Protein AF-A0A1A8XBT8-F1 (afdb_monomer)

Structure (mmCIF, N/CA/C/O backbone):
data_AF-A0A1A8XBT8-F1
#
_entry.id   AF-A0A1A8XBT8-F1
#
loop_
_atom_site.group_PDB
_atom_site.id
_atom_site.type_symbol
_atom_site.label_atom_id
_atom_site.label_alt_id
_atom_site.label_comp_id
_atom_site.label_asym_id
_atom_site.label_entity_id
_atom_site.label_seq_id
_atom_site.pdbx_PDB_ins_code
_atom_site.Cartn_x
_atom_site.Cartn_y
_atom_site.Cartn_z
_atom_site.occupancy
_atom_site.B_iso_or_equiv
_atom_site.auth_seq_id
_atom_site.auth_comp_id
_atom_site.auth_asym_id
_atom_site.auth_atom_id
_atom_site.pdbx_PDB_model_num
ATOM 1 N N . MET A 1 1 ? 0.298 -10.903 11.927 1.00 56.06 1 MET A N 1
ATOM 2 C CA . MET A 1 1 ? 0.323 -11.052 10.453 1.00 56.06 1 MET A CA 1
ATOM 3 C C . MET A 1 1 ? 1.546 -10.440 9.766 1.00 56.06 1 MET A C 1
ATOM 5 O O . MET A 1 1 ? 1.671 -10.582 8.559 1.00 56.06 1 MET A O 1
ATOM 9 N N . GLU A 1 2 ? 2.494 -9.823 10.483 1.00 50.66 2 GLU A N 1
ATOM 10 C CA . GLU A 1 2 ? 3.674 -9.204 9.845 1.00 50.66 2 GLU A CA 1
ATOM 11 C C . GLU A 1 2 ? 4.560 -10.196 9.072 1.00 50.66 2 GLU A C 1
ATOM 13 O O . GLU A 1 2 ? 5.096 -9.841 8.031 1.00 50.66 2 GLU A O 1
ATOM 18 N N . LYS A 1 3 ? 4.623 -11.464 9.507 1.00 56.00 3 LYS A N 1
ATOM 19 C CA . LYS A 1 3 ? 5.331 -12.554 8.805 1.00 56.00 3 LYS A CA 1
ATOM 20 C C . LYS A 1 3 ? 4.696 -12.973 7.468 1.00 56.00 3 LYS A C 1
ATOM 22 O O . LYS A 1 3 ? 5.275 -13.786 6.762 1.00 56.00 3 LYS A O 1
ATOM 27 N N . CYS A 1 4 ? 3.503 -12.470 7.149 1.00 58.00 4 CYS A N 1
ATOM 28 C CA . CYS A 1 4 ? 2.811 -12.735 5.886 1.00 58.00 4 CYS A CA 1
ATOM 29 C C . CYS A 1 4 ? 3.042 -11.616 4.864 1.00 58.00 4 CYS A C 1
ATOM 31 O O . CYS A 1 4 ? 2.571 -11.717 3.734 1.00 58.00 4 CYS A O 1
ATOM 33 N N . LEU A 1 5 ? 3.727 -10.532 5.251 1.00 61.25 5 LEU A N 1
ATOM 34 C CA . LEU A 1 5 ? 4.089 -9.491 4.304 1.00 61.25 5 LEU A CA 1
ATOM 35 C C . LEU A 1 5 ? 5.180 -10.011 3.364 1.00 61.25 5 LEU A C 1
ATOM 37 O O . LEU A 1 5 ? 6.087 -10.716 3.807 1.00 61.25 5 LEU A O 1
ATOM 41 N N . PRO A 1 6 ? 5.112 -9.655 2.076 1.00 60.91 6 PRO A N 1
ATOM 42 C CA . PRO A 1 6 ? 6.091 -10.120 1.119 1.00 60.91 6 PRO A CA 1
ATOM 43 C C . PRO A 1 6 ? 7.470 -9.552 1.434 1.00 60.91 6 PRO A C 1
ATOM 45 O O . PRO A 1 6 ? 7.700 -8.340 1.408 1.00 60.91 6 PRO A O 1
ATOM 48 N N . GLU A 1 7 ? 8.394 -10.458 1.724 1.00 61.19 7 GLU A N 1
ATOM 49 C CA . GLU A 1 7 ? 9.791 -10.136 1.946 1.00 61.19 7 GLU A CA 1
ATOM 50 C C . GLU A 1 7 ? 10.520 -10.227 0.608 1.00 61.19 7 GLU A C 1
ATOM 52 O O . GLU A 1 7 ? 10.885 -11.297 0.122 1.00 61.19 7 GLU A O 1
ATOM 57 N N . TYR A 1 8 ? 10.665 -9.085 -0.054 1.00 65.69 8 TYR A N 1
ATOM 58 C CA . TYR A 1 8 ? 11.280 -9.069 -1.36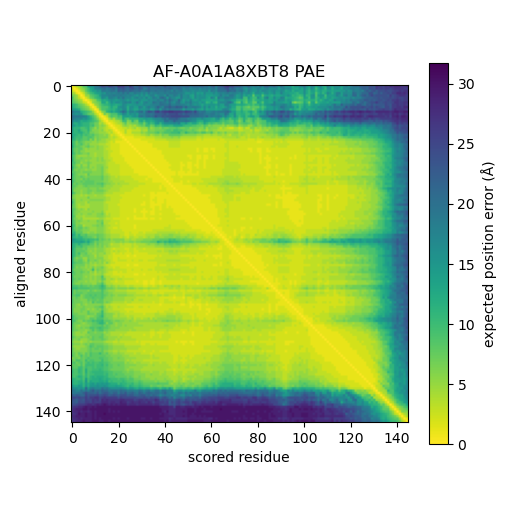9 1.00 65.69 8 TYR A CA 1
ATOM 59 C C . TYR A 1 8 ? 12.811 -9.042 -1.279 1.00 65.69 8 TYR A C 1
ATOM 61 O O . TYR A 1 8 ? 13.402 -8.230 -0.559 1.00 65.69 8 TYR A O 1
ATOM 69 N N . SER A 1 9 ? 13.475 -9.882 -2.077 1.00 60.59 9 SER A N 1
ATOM 70 C CA . SER A 1 9 ? 14.936 -9.887 -2.176 1.00 60.59 9 SER A CA 1
ATOM 71 C C . SER A 1 9 ? 15.451 -8.593 -2.816 1.00 60.59 9 SER A C 1
ATOM 73 O O . SER A 1 9 ? 15.086 -8.233 -3.936 1.00 60.59 9 SER A O 1
ATOM 75 N N . ARG A 1 10 ? 16.343 -7.891 -2.113 1.00 60.78 10 ARG A N 1
ATOM 76 C CA . ARG A 1 10 ? 16.992 -6.669 -2.607 1.00 60.78 10 ARG A CA 1
ATOM 77 C C . ARG A 1 10 ? 18.124 -7.040 -3.564 1.00 60.78 10 ARG A C 1
ATOM 79 O O . ARG A 1 10 ? 18.999 -7.824 -3.206 1.00 60.78 10 ARG A O 1
ATOM 86 N N . VAL A 1 11 ? 18.148 -6.442 -4.753 1.00 58.62 11 VAL A N 1
ATOM 87 C CA . VAL A 1 11 ? 19.294 -6.537 -5.671 1.00 58.62 11 VAL A CA 1
ATOM 88 C C . VAL A 1 11 ? 20.101 -5.249 -5.541 1.00 58.62 11 VAL A C 1
ATOM 90 O O . VAL A 1 11 ? 19.615 -4.179 -5.895 1.00 58.62 11 VAL A 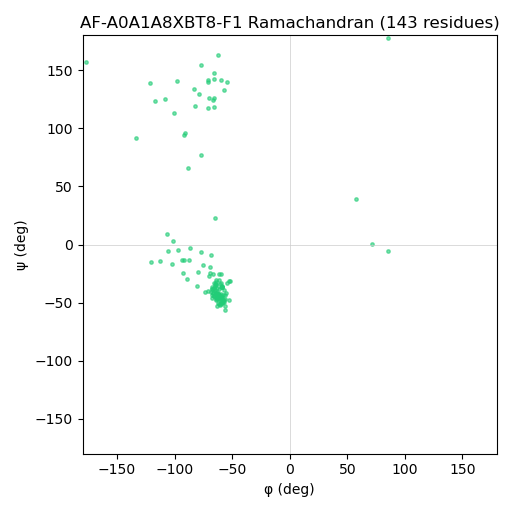O 1
ATOM 93 N N . LEU A 1 12 ? 21.319 -5.352 -5.009 1.00 54.72 12 LEU A N 1
ATOM 94 C CA . LEU A 1 12 ? 22.276 -4.249 -4.895 1.00 54.72 12 LEU A CA 1
ATOM 95 C C . LEU A 1 12 ? 23.413 -4.464 -5.898 1.00 54.72 12 LEU A C 1
ATOM 97 O O . LEU A 1 12 ? 24.043 -5.518 -5.900 1.00 54.72 12 LEU A O 1
ATOM 101 N N . GLY A 1 13 ? 23.676 -3.473 -6.750 1.00 55.50 13 GLY A N 1
ATOM 102 C CA . GLY A 1 13 ? 24.790 -3.506 -7.699 1.00 55.50 13 GLY A CA 1
ATOM 103 C C . GLY A 1 13 ? 24.902 -2.213 -8.505 1.00 55.50 13 GLY A C 1
ATOM 104 O O . GLY A 1 13 ? 23.922 -1.494 -8.665 1.00 55.50 13 GLY A O 1
ATOM 105 N N . ILE A 1 14 ? 26.089 -1.917 -9.041 1.00 56.66 14 ILE A N 1
ATOM 106 C CA . ILE A 1 14 ? 26.389 -0.697 -9.827 1.00 56.66 14 ILE A CA 1
ATOM 107 C C . ILE A 1 14 ? 25.390 -0.502 -10.987 1.00 56.66 14 ILE A C 1
ATOM 109 O O . ILE A 1 14 ? 25.007 0.621 -11.313 1.00 56.66 14 ILE A O 1
ATOM 113 N N . SER A 1 15 ? 24.878 -1.601 -11.545 1.00 61.47 15 SER A N 1
ATOM 114 C CA . SER A 1 15 ? 23.848 -1.620 -12.584 1.00 61.47 15 SER A CA 1
ATOM 115 C C . SER A 1 15 ? 22.520 -0.961 -12.181 1.00 61.47 15 SER A C 1
ATOM 117 O O . SER A 1 15 ? 21.824 -0.463 -13.062 1.00 61.47 15 SER A O 1
ATOM 119 N N . SER A 1 16 ? 22.161 -0.877 -10.890 1.00 64.62 16 SER A N 1
ATOM 120 C CA . SER A 1 16 ? 20.916 -0.215 -10.460 1.00 64.62 16 SER A CA 1
ATOM 121 C C . SER A 1 16 ? 20.958 1.305 -10.638 1.00 64.62 16 SER A C 1
ATOM 123 O O . SER A 1 16 ? 19.918 1.921 -10.854 1.00 64.62 16 SER A O 1
ATOM 125 N N . PHE A 1 17 ? 22.138 1.937 -10.603 1.00 70.38 17 PHE A N 1
ATOM 126 C CA . PHE A 1 17 ? 22.250 3.395 -10.764 1.00 70.38 17 PHE A CA 1
ATOM 127 C C . PHE A 1 17 ? 21.790 3.876 -12.145 1.00 70.38 17 PHE A C 1
ATOM 129 O O . PHE A 1 17 ? 21.157 4.926 -12.250 1.00 70.38 17 PHE A O 1
ATOM 136 N N . MET A 1 18 ? 22.021 3.077 -13.191 1.00 76.31 18 MET A N 1
ATOM 137 C CA . MET A 1 18 ? 21.539 3.368 -14.546 1.00 76.31 18 MET A CA 1
ATOM 138 C C . MET A 1 18 ? 20.001 3.316 -14.640 1.00 76.31 18 MET A C 1
ATOM 140 O O . MET A 1 18 ? 19.393 3.983 -15.473 1.00 76.31 18 MET A O 1
ATOM 144 N N . TYR A 1 19 ? 19.347 2.555 -13.760 1.00 80.75 19 TYR A N 1
ATOM 145 C CA . TYR A 1 19 ? 17.892 2.414 -13.727 1.00 80.75 19 TYR A CA 1
ATOM 146 C C . TYR A 1 19 ? 17.277 3.619 -13.002 1.00 80.75 19 TYR A C 1
ATOM 148 O O . TYR A 1 19 ? 16.249 4.139 -13.434 1.00 80.75 19 TYR A O 1
ATOM 156 N N . LEU A 1 20 ? 17.954 4.130 -11.966 1.00 81.44 20 LEU A N 1
ATOM 157 C CA . LEU A 1 20 ? 17.545 5.321 -11.210 1.00 81.44 20 LEU A CA 1
ATOM 158 C C . LEU A 1 20 ? 17.558 6.608 -12.037 1.00 81.44 20 LEU A C 1
ATOM 160 O O . LEU A 1 20 ? 16.743 7.503 -11.804 1.00 81.44 20 LEU A O 1
ATOM 164 N N . SER A 1 21 ? 18.498 6.730 -12.977 1.00 81.44 21 SER A N 1
ATOM 165 C CA . SER A 1 21 ? 18.617 7.921 -13.821 1.00 81.44 21 SER A CA 1
ATOM 166 C C . SER A 1 21 ? 17.545 7.987 -14.913 1.00 81.44 21 SER A C 1
ATOM 168 O O . SER A 1 21 ? 17.279 9.085 -15.419 1.00 81.44 21 SER A O 1
ATOM 170 N N . SER A 1 22 ? 16.890 6.858 -15.218 1.00 88.25 22 SER A N 1
ATOM 171 C CA . SER A 1 22 ? 15.827 6.772 -16.220 1.00 88.25 22 SER A CA 1
ATOM 172 C C . SER A 1 22 ? 14.641 7.681 -15.880 1.00 88.25 22 SER A C 1
ATOM 174 O O . SER A 1 22 ? 14.228 7.812 -14.722 1.00 88.25 22 SER A O 1
ATOM 176 N N . SER A 1 23 ? 14.061 8.309 -16.905 1.00 89.69 23 SER A N 1
ATOM 177 C CA . SER A 1 23 ? 12.824 9.089 -16.765 1.00 89.69 23 SER A CA 1
ATOM 178 C C . SER A 1 23 ? 11.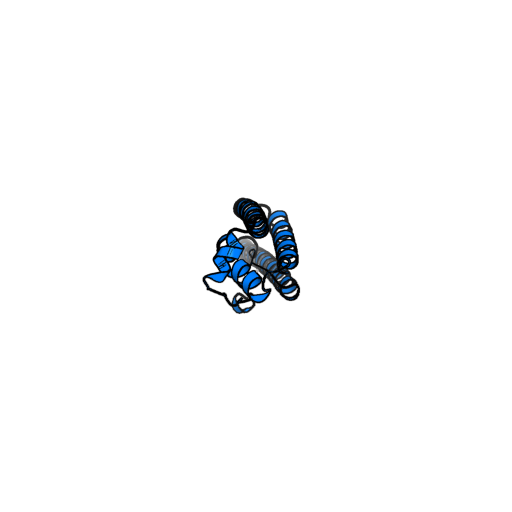681 8.225 -16.228 1.00 89.69 23 SER A C 1
ATOM 180 O O . SER A 1 23 ? 10.912 8.672 -15.381 1.00 89.69 23 SER A O 1
ATOM 182 N N . TYR A 1 24 ? 11.626 6.960 -16.647 1.00 90.50 24 TYR A N 1
ATOM 183 C CA . TYR A 1 24 ? 10.623 6.003 -16.199 1.00 90.50 24 TYR A CA 1
ATOM 184 C C . TYR A 1 24 ? 10.662 5.786 -14.680 1.00 90.50 24 TYR A C 1
ATOM 186 O O . TYR A 1 24 ? 9.649 5.970 -14.006 1.00 90.50 24 TYR A O 1
ATOM 194 N N . PHE A 1 25 ? 11.835 5.488 -14.110 1.00 92.94 25 PHE A N 1
ATOM 195 C CA . PHE A 1 25 ? 11.965 5.332 -12.660 1.00 92.94 25 PHE A CA 1
ATOM 196 C C . PHE A 1 25 ? 11.661 6.632 -11.911 1.00 92.94 25 PHE A C 1
ATOM 198 O O . PHE A 1 25 ? 10.983 6.607 -10.884 1.00 92.94 25 PHE A O 1
ATOM 205 N N . LYS A 1 26 ? 12.119 7.781 -12.426 1.00 93.75 26 LYS A N 1
ATOM 206 C CA . LYS A 1 26 ? 11.831 9.092 -11.822 1.00 93.75 26 LYS A CA 1
ATOM 207 C C . LYS A 1 26 ? 10.328 9.353 -11.730 1.00 93.75 26 LYS A C 1
ATOM 209 O O . LYS A 1 26 ? 9.869 9.761 -10.666 1.00 93.75 26 LYS A O 1
ATOM 214 N N . ASN A 1 27 ? 9.569 9.038 -12.779 1.00 94.69 27 ASN A N 1
ATOM 215 C CA . ASN A 1 27 ? 8.111 9.180 -12.788 1.00 94.69 27 ASN A CA 1
ATOM 216 C C . ASN A 1 27 ? 7.446 8.256 -11.756 1.00 94.69 27 ASN A C 1
ATOM 218 O O . ASN A 1 27 ? 6.591 8.698 -10.990 1.00 94.69 27 ASN A O 1
ATOM 222 N N . VAL A 1 28 ? 7.887 6.993 -11.671 1.00 95.56 28 VAL A N 1
ATOM 223 C CA . VAL A 1 28 ? 7.404 6.040 -10.655 1.00 95.56 28 VAL A CA 1
ATOM 224 C C . VAL A 1 28 ? 7.674 6.557 -9.242 1.00 95.56 28 VAL A C 1
ATOM 226 O O . VAL A 1 28 ? 6.760 6.619 -8.421 1.00 95.56 28 VAL A O 1
ATOM 229 N N . LYS A 1 29 ? 8.906 6.998 -8.972 1.00 96.12 29 LYS A N 1
ATOM 230 C CA . LYS A 1 29 ? 9.310 7.556 -7.679 1.00 96.12 29 LYS A CA 1
ATOM 231 C C . LYS A 1 29 ? 8.496 8.797 -7.311 1.00 96.12 29 LYS A C 1
ATOM 233 O O . LYS A 1 29 ? 8.062 8.913 -6.167 1.00 96.12 29 LYS A O 1
ATOM 238 N N . GLN A 1 30 ? 8.290 9.718 -8.252 1.00 96.81 30 GLN A N 1
ATOM 239 C CA . GLN A 1 30 ? 7.506 10.935 -8.028 1.00 96.81 30 GLN A CA 1
ATOM 240 C C . GLN A 1 30 ? 6.048 10.615 -7.697 1.00 96.81 30 GLN A C 1
ATOM 242 O O . GLN A 1 30 ? 5.521 11.153 -6.724 1.00 96.81 30 GLN A O 1
ATOM 247 N N . HIS A 1 31 ? 5.423 9.709 -8.456 1.00 96.94 31 HIS A N 1
ATOM 248 C CA . HIS A 1 31 ? 4.053 9.273 -8.197 1.00 96.94 31 HIS A CA 1
ATOM 249 C C . HIS A 1 31 ? 3.922 8.659 -6.797 1.00 96.94 31 HIS A C 1
ATOM 251 O O . HIS A 1 31 ? 3.103 9.117 -6.005 1.00 96.94 31 HIS A O 1
ATOM 257 N N . ILE A 1 32 ? 4.801 7.712 -6.449 1.00 96.81 32 ILE A N 1
ATOM 258 C CA . ILE A 1 32 ? 4.797 7.068 -5.127 1.00 96.81 32 ILE A CA 1
ATOM 259 C C . ILE A 1 32 ? 4.995 8.103 -4.028 1.00 96.81 32 ILE A C 1
ATOM 261 O O . ILE A 1 32 ? 4.191 8.159 -3.110 1.00 96.81 32 ILE A O 1
ATOM 265 N N . THR A 1 33 ? 5.990 8.983 -4.156 1.00 96.75 33 THR A N 1
ATOM 266 C CA . THR A 1 33 ? 6.249 10.038 -3.163 1.00 96.75 33 THR A CA 1
ATOM 267 C C . THR A 1 33 ? 5.013 10.912 -2.937 1.00 96.75 33 THR A C 1
ATOM 269 O O . THR A 1 33 ? 4.679 11.229 -1.796 1.00 96.75 33 THR A O 1
ATOM 272 N N . LYS A 1 34 ? 4.311 11.298 -4.012 1.00 97.50 34 LYS A N 1
ATOM 273 C CA . LYS A 1 34 ? 3.091 12.107 -3.929 1.00 97.50 34 LYS A CA 1
ATOM 274 C C . LYS A 1 34 ? 1.994 11.375 -3.152 1.00 97.50 34 LYS A C 1
ATOM 276 O O . LYS A 1 34 ? 1.452 11.951 -2.210 1.00 97.50 34 LYS A O 1
ATOM 281 N N . ILE A 1 35 ? 1.700 10.127 -3.517 1.00 97.31 35 ILE A N 1
ATOM 282 C CA . ILE A 1 35 ? 0.631 9.347 -2.881 1.00 97.31 35 ILE A CA 1
ATOM 283 C C . ILE A 1 35 ? 0.989 9.008 -1.430 1.00 97.31 35 ILE A C 1
ATOM 285 O O . ILE A 1 35 ? 0.173 9.219 -0.541 1.00 97.31 35 ILE A O 1
ATOM 289 N N . THR A 1 36 ? 2.223 8.595 -1.129 1.00 96.75 36 THR A N 1
ATOM 290 C CA . THR A 1 36 ? 2.626 8.307 0.258 1.00 96.75 36 THR A CA 1
ATOM 291 C C . THR A 1 36 ? 2.593 9.555 1.142 1.00 96.75 36 THR A C 1
ATOM 293 O O . THR A 1 36 ? 2.240 9.479 2.317 1.00 96.75 36 THR A O 1
ATOM 296 N N . ASN A 1 37 ? 2.919 10.732 0.597 1.00 96.25 37 ASN A N 1
ATOM 297 C CA . ASN A 1 37 ? 2.791 11.998 1.324 1.00 96.25 37 ASN A CA 1
ATOM 298 C C . ASN A 1 37 ? 1.329 12.371 1.592 1.00 96.25 37 ASN A C 1
ATOM 300 O O . ASN A 1 37 ? 1.034 12.914 2.657 1.00 96.25 37 ASN A O 1
ATOM 304 N N . TYR A 1 38 ? 0.433 12.085 0.646 1.00 96.50 38 TYR A N 1
ATOM 305 C CA . TYR A 1 38 ? -1.007 12.223 0.838 1.00 96.50 38 TYR A CA 1
ATOM 306 C C . TYR A 1 38 ? -1.507 11.268 1.933 1.00 96.50 38 TYR A C 1
ATOM 308 O O . TYR A 1 38 ? -2.067 11.726 2.925 1.00 96.50 38 TYR A O 1
ATOM 316 N N . LEU A 1 39 ? -1.196 9.971 1.825 1.00 97.44 39 LEU A N 1
ATOM 317 C CA . LEU A 1 39 ? -1.606 8.937 2.782 1.00 97.44 39 LEU A CA 1
ATOM 318 C C . LEU A 1 39 ? -1.148 9.243 4.216 1.00 97.44 39 LEU A C 1
ATOM 320 O O . LEU A 1 39 ? -1.903 9.049 5.164 1.00 97.44 39 LEU A O 1
ATOM 324 N N . ASN A 1 40 ? 0.062 9.781 4.399 1.00 94.69 40 ASN A N 1
ATOM 325 C CA . ASN A 1 40 ? 0.549 10.189 5.722 1.00 94.69 40 ASN A CA 1
ATOM 326 C C . ASN A 1 40 ? -0.333 11.264 6.383 1.00 94.69 40 ASN A C 1
ATOM 328 O O . ASN A 1 40 ? -0.466 11.280 7.610 1.00 94.69 40 ASN A O 1
ATOM 332 N N . LYS A 1 41 ? -0.934 12.152 5.586 1.00 95.56 41 LYS A N 1
ATOM 333 C CA . LYS A 1 41 ? -1.788 13.258 6.046 1.00 95.56 41 LYS A CA 1
ATOM 334 C C . LYS A 1 41 ? -3.275 12.909 6.061 1.00 95.56 41 LYS A C 1
ATOM 336 O O . LYS A 1 41 ? -4.047 13.655 6.648 1.00 95.56 41 LYS A O 1
ATOM 341 N N . GLU A 1 42 ? -3.674 11.808 5.434 1.00 97.06 42 GLU A N 1
ATOM 342 C CA . GLU A 1 42 ? -5.069 11.382 5.400 1.00 97.06 42 GLU A CA 1
ATOM 343 C C . GLU A 1 42 ? -5.529 10.885 6.784 1.00 97.06 42 GLU A C 1
ATOM 345 O O . GLU A 1 42 ? -4.786 10.225 7.529 1.00 97.06 42 GLU A O 1
ATOM 350 N N . HIS A 1 43 ? -6.759 11.262 7.128 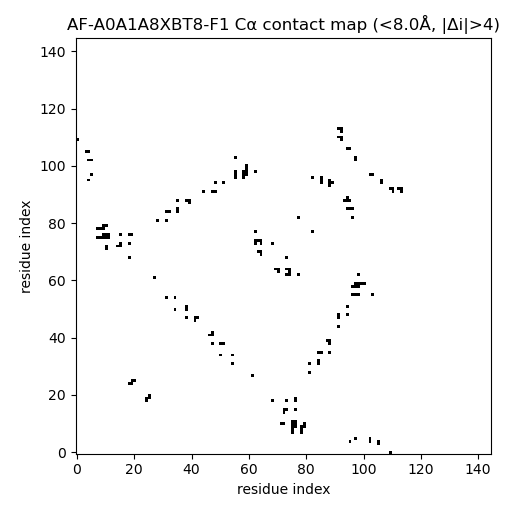1.00 96.06 43 HIS A N 1
ATOM 351 C CA . HIS A 1 43 ? -7.448 10.952 8.380 1.00 96.06 43 HIS A CA 1
ATOM 352 C C . HIS A 1 43 ? -8.750 10.171 8.151 1.00 96.06 43 HIS A C 1
ATOM 354 O O . HIS A 1 43 ? -9.312 9.607 9.090 1.00 96.06 43 HIS A O 1
ATOM 360 N N . ASP A 1 44 ? -9.244 10.138 6.916 1.00 97.62 44 ASP A N 1
ATOM 361 C CA . ASP A 1 44 ? -10.357 9.299 6.511 1.00 97.62 44 ASP A CA 1
ATOM 362 C C . ASP A 1 44 ? -9.859 7.878 6.212 1.00 97.62 44 ASP A C 1
ATOM 364 O O . ASP A 1 44 ? -9.017 7.653 5.336 1.00 97.62 44 ASP A O 1
ATOM 368 N N . LYS A 1 45 ? -10.392 6.913 6.967 1.00 96.69 45 LYS A N 1
ATOM 369 C CA . LYS A 1 45 ? -10.018 5.499 6.873 1.00 96.69 45 LYS A CA 1
ATOM 370 C C . LYS A 1 45 ? -10.248 4.930 5.471 1.00 96.69 45 LYS A C 1
ATOM 372 O O . LYS A 1 45 ? -9.378 4.238 4.945 1.00 96.69 45 LYS A O 1
ATOM 377 N N . GLU A 1 46 ? -11.393 5.220 4.861 1.00 96.94 46 GLU A N 1
ATOM 378 C CA . GLU A 1 46 ? -11.769 4.645 3.568 1.00 96.94 46 GLU A CA 1
ATOM 379 C C . GLU A 1 46 ? -10.966 5.268 2.428 1.00 96.94 46 GLU A C 1
ATOM 381 O O . GLU A 1 46 ? -10.470 4.548 1.559 1.00 96.94 46 GLU A O 1
ATOM 386 N N . LYS A 1 47 ? -10.743 6.588 2.459 1.00 97.81 47 LYS A N 1
ATOM 387 C CA . LYS A 1 47 ? -9.862 7.257 1.490 1.00 97.81 47 LYS A CA 1
ATOM 388 C C . LYS A 1 47 ? -8.437 6.734 1.580 1.00 97.81 47 LYS A C 1
ATOM 390 O O . LYS A 1 47 ? -7.849 6.421 0.548 1.00 97.81 47 LYS A O 1
ATOM 395 N N . PHE A 1 48 ? -7.902 6.578 2.794 1.00 97.81 48 PHE A N 1
ATOM 396 C CA . PHE A 1 48 ? -6.568 6.013 2.991 1.00 97.81 48 PHE A CA 1
ATOM 397 C C . PHE A 1 48 ? -6.453 4.616 2.368 1.00 97.81 48 PHE A C 1
ATOM 399 O O . PHE A 1 48 ? -5.519 4.342 1.613 1.00 97.81 48 PHE A O 1
ATOM 406 N N . ARG A 1 49 ? -7.408 3.726 2.664 1.00 97.62 49 ARG A N 1
ATOM 407 C CA . ARG A 1 49 ? -7.388 2.344 2.164 1.00 97.62 49 ARG A CA 1
ATOM 408 C C . ARG A 1 49 ? -7.569 2.278 0.648 1.00 97.62 49 ARG A C 1
ATOM 410 O O . ARG A 1 49 ? -6.847 1.533 -0.009 1.00 97.62 49 ARG A O 1
ATOM 417 N N . ASN A 1 50 ? -8.465 3.081 0.076 1.00 97.69 50 ASN A N 1
ATOM 418 C CA . ASN A 1 50 ? -8.669 3.139 -1.375 1.00 97.69 50 ASN A CA 1
ATOM 419 C C . ASN A 1 50 ? -7.419 3.621 -2.114 1.00 97.69 50 ASN A C 1
ATOM 421 O O . ASN A 1 50 ? -6.975 2.970 -3.054 1.00 97.69 50 ASN A O 1
ATOM 425 N N . GLU A 1 51 ? -6.791 4.692 -1.642 1.00 97.44 51 GLU A N 1
ATOM 426 C CA . GLU A 1 51 ? -5.553 5.201 -2.239 1.00 97.44 51 GLU A CA 1
ATOM 427 C C . GLU A 1 51 ? -4.389 4.214 -2.076 1.00 97.44 51 GLU A C 1
ATOM 429 O O . GLU A 1 51 ? -3.567 4.060 -2.979 1.00 97.44 51 GLU A O 1
ATOM 434 N N . CYS A 1 52 ? -4.340 3.460 -0.973 1.00 97.12 52 CYS A N 1
ATOM 435 C CA . CYS A 1 52 ? -3.376 2.371 -0.834 1.00 97.12 52 CYS A CA 1
ATOM 436 C C . CYS A 1 52 ? -3.605 1.237 -1.853 1.00 97.12 52 CYS A C 1
ATOM 438 O O . CYS A 1 52 ? -2.644 0.726 -2.435 1.00 97.12 52 CYS A O 1
ATOM 440 N N . ARG A 1 53 ? -4.865 0.852 -2.108 1.00 97.06 53 ARG A N 1
ATOM 441 C CA . ARG A 1 53 ? -5.215 -0.155 -3.128 1.00 97.06 53 ARG A CA 1
ATOM 442 C C . ARG A 1 53 ? -4.806 0.302 -4.524 1.00 97.06 53 ARG A C 1
ATOM 444 O O . ARG A 1 53 ? -4.223 -0.485 -5.271 1.00 97.06 53 ARG A O 1
ATOM 451 N N . GLU A 1 54 ? -5.057 1.565 -4.855 1.00 97.00 54 GLU A N 1
ATOM 452 C CA . GLU A 1 54 ? -4.636 2.156 -6.127 1.00 97.00 54 GLU A CA 1
ATOM 453 C C . GLU A 1 54 ? -3.112 2.195 -6.257 1.00 97.00 54 GLU A C 1
ATOM 455 O O . GLU A 1 54 ? -2.559 1.802 -7.286 1.00 97.00 54 GLU A O 1
ATOM 460 N N . LEU A 1 55 ? -2.406 2.550 -5.183 1.00 96.44 55 LEU A N 1
ATOM 461 C CA . LEU A 1 55 ? -0.947 2.523 -5.149 1.00 96.44 55 LEU A CA 1
ATOM 462 C C . LEU A 1 55 ? -0.381 1.105 -5.356 1.00 96.44 55 LEU A C 1
ATOM 464 O O . LEU A 1 55 ? 0.616 0.934 -6.064 1.00 96.44 55 LEU A O 1
ATOM 468 N N . ALA A 1 56 ? -1.027 0.081 -4.789 1.00 95.94 56 ALA A N 1
ATOM 469 C CA . ALA A 1 56 ? -0.676 -1.320 -5.016 1.00 95.94 56 ALA A CA 1
ATOM 470 C C . ALA A 1 56 ? -0.932 -1.750 -6.472 1.00 95.94 56 ALA A C 1
ATOM 472 O O . ALA A 1 56 ? -0.066 -2.377 -7.084 1.00 95.94 56 ALA A O 1
ATOM 473 N N . ASN A 1 57 ? -2.081 -1.382 -7.054 1.00 96.38 57 ASN A N 1
ATOM 474 C CA . ASN A 1 57 ? -2.386 -1.639 -8.468 1.00 96.38 57 ASN A CA 1
ATOM 475 C C . ASN A 1 57 ? -1.328 -1.016 -9.383 1.00 96.38 57 ASN A C 1
ATOM 477 O O . ASN A 1 57 ? -0.783 -1.689 -10.261 1.00 96.38 57 ASN A O 1
ATOM 481 N N . TYR A 1 58 ? -0.990 0.247 -9.122 1.00 96.75 58 TYR A N 1
ATOM 482 C CA . TYR A 1 58 ? 0.034 0.980 -9.849 1.00 96.75 58 TYR A CA 1
ATOM 483 C C . TYR A 1 58 ? 1.392 0.275 -9.781 1.00 96.75 58 TYR A C 1
ATOM 485 O O . TYR A 1 58 ? 2.039 0.065 -10.805 1.00 96.75 58 TYR A O 1
ATOM 493 N N . LEU A 1 59 ? 1.835 -0.141 -8.591 1.00 95.12 59 LEU A N 1
ATOM 494 C CA . LEU A 1 59 ? 3.112 -0.839 -8.441 1.00 95.12 59 LEU A CA 1
ATOM 495 C C . LEU A 1 59 ? 3.145 -2.204 -9.133 1.00 95.12 59 LEU A C 1
ATOM 497 O O . LEU A 1 59 ? 4.164 -2.534 -9.738 1.00 95.12 59 LEU A O 1
ATOM 501 N N . ILE A 1 60 ? 2.056 -2.976 -9.082 1.00 94.69 60 ILE A N 1
ATOM 502 C CA . ILE A 1 60 ? 1.939 -4.253 -9.804 1.00 94.69 60 ILE A CA 1
ATOM 503 C C . ILE A 1 60 ? 2.088 -4.022 -11.312 1.00 94.69 60 ILE A C 1
ATOM 505 O O . ILE A 1 60 ? 2.809 -4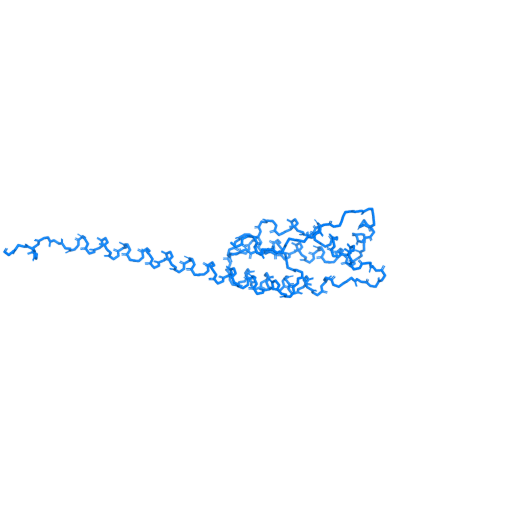.761 -11.981 1.00 94.69 60 ILE A O 1
ATOM 509 N N . GLU A 1 61 ? 1.461 -2.975 -11.849 1.00 95.00 61 GLU A N 1
ATOM 510 C CA . GLU A 1 61 ? 1.597 -2.614 -13.262 1.00 95.00 61 GLU A CA 1
ATOM 511 C C . GLU A 1 61 ? 3.042 -2.206 -13.598 1.00 95.00 61 GLU A C 1
ATOM 513 O O . GLU A 1 61 ? 3.627 -2.676 -14.578 1.00 95.00 61 GLU A O 1
ATOM 518 N N . LYS A 1 62 ? 3.658 -1.370 -12.752 1.00 95.00 62 LYS A N 1
ATOM 519 C CA . LYS A 1 62 ? 5.033 -0.883 -12.945 1.00 95.00 62 LYS A CA 1
ATOM 520 C C . LYS A 1 62 ? 6.112 -1.908 -12.590 1.00 95.00 62 LYS A C 1
ATOM 522 O O . LYS A 1 62 ? 7.281 -1.654 -12.885 1.00 95.00 62 LYS A O 1
ATOM 527 N N . LYS A 1 63 ? 5.759 -3.071 -12.029 1.00 92.62 63 LYS A N 1
ATOM 528 C CA . LYS A 1 63 ? 6.690 -4.183 -11.765 1.00 92.62 63 LYS A CA 1
ATOM 529 C C . LYS A 1 63 ? 7.323 -4.701 -13.056 1.00 92.62 63 LYS A C 1
ATOM 531 O O . LYS A 1 63 ? 8.484 -5.100 -13.035 1.00 92.62 63 LYS A O 1
ATOM 536 N N . LYS A 1 64 ? 6.609 -4.694 -14.186 1.00 93.25 64 LYS A N 1
ATOM 537 C CA . LYS A 1 64 ? 7.180 -5.117 -15.474 1.00 93.25 64 LYS A CA 1
ATOM 538 C C . LYS A 1 64 ? 8.276 -4.140 -15.909 1.00 93.25 64 LYS A C 1
ATOM 540 O O . LYS A 1 64 ? 8.040 -2.934 -15.989 1.00 93.25 64 LYS A O 1
ATOM 545 N N . ALA A 1 65 ? 9.466 -4.661 -16.189 1.00 91.50 65 ALA A N 1
ATOM 546 C CA . ALA A 1 65 ? 10.595 -3.845 -16.599 1.00 91.50 65 ALA A CA 1
ATOM 547 C C . ALA A 1 65 ? 10.348 -3.193 -17.967 1.00 91.50 65 ALA A C 1
ATOM 549 O O . ALA A 1 65 ? 9.777 -3.830 -18.861 1.00 91.50 65 ALA A O 1
ATOM 550 N N . PRO A 1 66 ? 10.797 -1.940 -18.158 1.00 88.81 66 PRO A N 1
ATOM 551 C CA . PRO A 1 66 ? 10.817 -1.321 -19.475 1.00 88.81 66 PRO A CA 1
ATOM 552 C C . PRO A 1 66 ? 11.735 -2.079 -20.439 1.00 88.81 66 PRO A C 1
ATO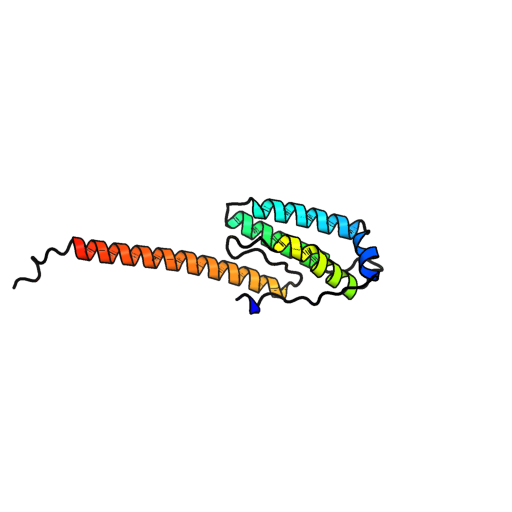M 554 O O . PRO A 1 66 ? 12.611 -2.845 -20.032 1.00 88.81 66 PRO A O 1
ATOM 557 N N . GLN A 1 67 ? 11.563 -1.830 -21.736 1.00 86.06 67 GLN A N 1
ATOM 558 C CA . GLN A 1 67 ? 12.392 -2.441 -22.772 1.00 86.06 67 GLN A CA 1
ATOM 559 C C . GLN A 1 67 ? 13.884 -2.179 -22.509 1.00 86.06 67 GLN A C 1
ATOM 561 O O . GLN A 1 67 ? 14.256 -1.075 -22.119 1.00 86.06 67 GLN A O 1
ATOM 566 N N . TYR A 1 68 ? 14.722 -3.195 -22.737 1.00 85.06 68 TYR A N 1
ATOM 567 C CA . TYR A 1 68 ? 16.179 -3.177 -22.516 1.00 85.06 68 TYR A CA 1
ATOM 568 C C . TYR A 1 68 ? 16.638 -3.181 -21.048 1.00 85.06 68 TYR A C 1
ATOM 570 O O . TYR A 1 68 ? 17.839 -3.230 -20.787 1.00 85.06 68 TYR A O 1
ATOM 578 N N . TYR A 1 69 ? 15.711 -3.207 -20.087 1.00 85.88 69 TYR A N 1
ATOM 579 C CA . TYR A 1 69 ? 16.027 -3.386 -18.673 1.00 85.88 69 TYR A CA 1
ATOM 580 C C . TYR A 1 69 ? 15.838 -4.851 -18.255 1.00 85.88 69 TYR A C 1
ATOM 582 O O . TYR A 1 69 ? 14.897 -5.533 -18.654 1.00 85.88 69 TYR A O 1
ATOM 590 N N . SER A 1 70 ? 16.741 -5.347 -17.413 1.00 89.88 70 SER A N 1
ATOM 591 C CA . SER A 1 70 ? 16.624 -6.662 -16.789 1.00 89.88 70 SER A CA 1
ATOM 592 C C . SER A 1 70 ? 15.493 -6.651 -15.766 1.00 89.88 70 SER A C 1
ATOM 594 O O . SER A 1 70 ? 15.519 -5.849 -14.829 1.00 89.88 70 SER A O 1
ATOM 596 N N . GLN A 1 71 ? 14.548 -7.586 -15.903 1.00 90.69 71 GLN A N 1
ATOM 597 C CA . GLN A 1 71 ? 13.412 -7.742 -14.988 1.00 90.69 71 GLN A CA 1
ATOM 598 C C . GLN A 1 71 ? 13.861 -7.841 -13.527 1.00 90.69 71 GLN A C 1
ATOM 600 O O . GLN A 1 71 ? 13.383 -7.102 -12.671 1.00 90.69 71 GLN A O 1
ATOM 605 N N . ARG A 1 72 ? 14.856 -8.691 -13.254 1.00 88.31 72 ARG A N 1
ATOM 606 C CA . ARG A 1 72 ? 15.389 -8.910 -11.904 1.00 88.31 72 ARG A CA 1
ATOM 607 C C . ARG A 1 72 ? 15.996 -7.639 -11.301 1.00 88.31 72 ARG A C 1
ATOM 609 O O . ARG A 1 72 ? 15.785 -7.354 -10.125 1.00 88.31 72 ARG A O 1
ATOM 616 N N . ILE A 1 73 ? 16.768 -6.886 -12.088 1.00 86.88 73 ILE A N 1
ATOM 617 C CA . ILE A 1 73 ? 17.419 -5.654 -11.612 1.00 86.88 73 ILE A CA 1
ATOM 618 C C . ILE A 1 73 ? 16.377 -4.552 -11.404 1.00 86.88 73 ILE A C 1
ATOM 620 O O . ILE A 1 73 ? 16.448 -3.824 -10.415 1.00 86.88 73 ILE A O 1
ATOM 624 N N . TRP A 1 74 ? 15.395 -4.450 -12.301 1.00 90.75 74 TRP A N 1
ATOM 625 C CA . TRP A 1 74 ? 14.302 -3.490 -12.200 1.00 90.75 74 TRP A CA 1
ATOM 626 C C . TRP A 1 74 ? 13.473 -3.700 -10.931 1.00 90.75 74 TRP A C 1
ATOM 628 O O . TRP A 1 74 ? 13.336 -2.769 -10.139 1.00 90.75 74 TRP A O 1
ATOM 638 N N . GLU A 1 75 ? 13.008 -4.926 -10.684 1.00 91.12 75 GLU A N 1
ATOM 639 C CA . GLU A 1 75 ? 12.252 -5.258 -9.473 1.00 91.12 75 GLU A CA 1
ATOM 640 C C . GLU A 1 75 ? 13.060 -4.962 -8.210 1.00 91.12 75 GLU A C 1
ATOM 642 O O . GLU A 1 75 ? 12.591 -4.240 -7.330 1.00 91.12 75 GLU A O 1
ATOM 647 N N . GLY A 1 76 ? 14.310 -5.435 -8.149 1.00 88.25 76 GLY A N 1
ATOM 648 C CA . GLY A 1 76 ? 15.188 -5.177 -7.009 1.00 88.25 76 GLY A CA 1
ATOM 649 C C . GLY A 1 76 ? 15.422 -3.683 -6.763 1.00 88.25 76 GLY A C 1
ATOM 650 O O . GLY A 1 76 ? 15.463 -3.251 -5.610 1.00 88.25 76 GLY A O 1
ATOM 651 N N . THR A 1 77 ? 15.502 -2.885 -7.834 1.00 89.25 77 THR A N 1
ATOM 652 C CA . THR A 1 77 ? 15.618 -1.422 -7.752 1.00 89.25 77 THR A CA 1
ATOM 653 C C . THR A 1 77 ? 14.337 -0.801 -7.194 1.00 89.25 77 THR A C 1
ATOM 655 O O . THR A 1 77 ? 14.421 0.025 -6.285 1.00 89.25 77 THR A O 1
ATOM 658 N N . LEU A 1 78 ? 13.157 -1.208 -7.679 1.00 91.88 78 LEU A N 1
ATOM 659 C CA . LEU A 1 78 ? 11.876 -0.744 -7.140 1.00 91.88 78 LEU A CA 1
ATOM 660 C C . LEU A 1 78 ? 11.784 -1.029 -5.639 1.00 91.88 78 LEU A C 1
ATOM 662 O O . LEU A 1 78 ? 11.567 -0.109 -4.856 1.00 91.88 78 LEU A O 1
ATOM 666 N N . ILE A 1 79 ? 12.014 -2.277 -5.232 1.00 89.81 79 ILE A N 1
ATOM 667 C CA . ILE A 1 79 ? 11.948 -2.716 -3.833 1.00 89.81 79 ILE A CA 1
ATOM 668 C C . ILE A 1 79 ? 12.888 -1.882 -2.965 1.00 89.81 79 ILE A C 1
ATOM 670 O O . ILE A 1 79 ? 12.466 -1.264 -1.989 1.00 89.81 79 ILE A O 1
ATOM 674 N N . TYR A 1 80 ? 14.174 -1.847 -3.319 1.00 88.06 80 TYR A N 1
ATOM 675 C CA . TYR A 1 80 ? 15.194 -1.246 -2.466 1.00 88.06 80 TYR A CA 1
ATOM 676 C C . TYR A 1 80 ? 14.964 0.251 -2.247 1.00 88.06 80 TYR A C 1
ATOM 678 O O . TYR A 1 80 ? 15.090 0.742 -1.122 1.00 88.06 80 TYR A O 1
ATOM 686 N N . TRP A 1 81 ? 14.619 0.970 -3.315 1.00 89.56 81 TRP A N 1
ATOM 687 C CA . TRP A 1 81 ? 14.529 2.425 -3.283 1.00 89.56 81 TRP A CA 1
ATOM 688 C C . TRP A 1 81 ? 13.155 2.939 -2.873 1.00 89.56 81 TRP A C 1
ATOM 690 O O . TRP A 1 81 ? 13.069 4.017 -2.286 1.00 89.56 81 TRP A O 1
ATOM 700 N N . LEU A 1 82 ? 12.085 2.196 -3.163 1.00 92.81 82 LEU A N 1
ATOM 701 C CA . LEU A 1 82 ? 10.728 2.661 -2.892 1.00 92.81 82 LEU A CA 1
ATOM 702 C C . LEU A 1 82 ? 10.210 2.215 -1.524 1.00 92.81 82 LEU A C 1
ATOM 704 O O . LEU A 1 82 ? 9.399 2.936 -0.951 1.00 92.81 82 LEU A O 1
ATOM 708 N N . GLN A 1 83 ? 10.728 1.121 -0.942 1.00 90.88 83 GLN A N 1
ATOM 709 C CA . GLN A 1 83 ? 10.321 0.641 0.394 1.00 90.88 83 GLN A CA 1
ATOM 710 C C . GLN A 1 83 ? 10.376 1.733 1.476 1.00 90.88 83 GLN A C 1
ATOM 712 O O . GLN A 1 83 ? 9.582 1.722 2.413 1.00 90.88 83 GLN A O 1
ATOM 717 N N . TYR A 1 84 ? 11.304 2.691 1.358 1.00 90.81 84 TYR A N 1
ATOM 718 C CA . TYR A 1 84 ? 11.474 3.765 2.334 1.00 90.81 84 TYR A CA 1
ATOM 719 C C . TYR A 1 84 ? 10.208 4.620 2.484 1.00 90.81 84 TYR A C 1
ATOM 721 O O . TYR A 1 84 ? 9.860 4.992 3.601 1.00 90.81 84 TYR A O 1
ATOM 729 N N . TYR A 1 85 ? 9.485 4.864 1.388 1.00 94.38 85 TYR A N 1
ATOM 730 C CA . TYR A 1 85 ? 8.277 5.695 1.381 1.00 94.38 85 TYR A CA 1
ATOM 731 C C . TYR A 1 85 ? 7.088 5.050 2.107 1.00 94.38 85 TYR A C 1
ATOM 733 O O . TYR A 1 85 ? 6.177 5.755 2.533 1.00 94.38 85 TYR A O 1
ATOM 741 N N . TYR A 1 86 ? 7.116 3.728 2.293 1.00 93.44 86 TYR A N 1
ATOM 742 C CA . TYR A 1 86 ? 6.041 2.970 2.937 1.00 93.44 86 TYR A CA 1
ATOM 743 C C . TYR A 1 86 ? 6.239 2.803 4.451 1.00 93.44 86 TYR A C 1
ATOM 745 O O . TYR A 1 86 ? 5.298 2.433 5.146 1.00 93.44 86 TYR A O 1
ATOM 753 N N . LYS A 1 87 ? 7.434 3.098 4.990 1.00 88.62 87 LYS A N 1
ATOM 754 C CA . LYS A 1 87 ? 7.805 2.793 6.389 1.00 88.62 87 LYS A CA 1
ATOM 755 C C . LYS A 1 87 ? 6.841 3.338 7.447 1.00 88.62 87 LYS A C 1
ATOM 757 O O . LYS A 1 87 ? 6.668 2.700 8.477 1.00 88.62 87 LYS A O 1
ATOM 762 N N . ASN A 1 88 ? 6.226 4.492 7.196 1.00 88.50 88 ASN A N 1
ATOM 763 C CA . ASN A 1 88 ? 5.373 5.179 8.172 1.00 88.50 88 ASN A CA 1
ATOM 764 C C . ASN A 1 88 ? 3.876 5.091 7.839 1.00 88.50 88 ASN A C 1
ATOM 766 O O . ASN A 1 88 ? 3.062 5.749 8.479 1.00 88.50 88 ASN A O 1
ATOM 770 N N . LEU A 1 89 ? 3.493 4.275 6.854 1.00 93.75 89 LEU A N 1
ATOM 771 C CA . LEU A 1 89 ? 2.096 4.093 6.468 1.00 93.75 89 LEU A CA 1
ATOM 772 C C . LEU A 1 89 ? 1.463 2.976 7.303 1.00 93.75 89 LEU A C 1
ATOM 774 O O . LEU A 1 89 ? 1.141 1.912 6.789 1.00 93.75 89 LEU A O 1
ATOM 778 N N . ASN A 1 90 ? 1.331 3.193 8.610 1.00 91.06 90 ASN A N 1
ATOM 779 C CA . ASN A 1 90 ? 0.844 2.192 9.568 1.00 91.06 90 ASN A CA 1
ATOM 780 C C . ASN A 1 90 ? -0.594 2.433 10.063 1.00 91.06 90 ASN A C 1
ATOM 782 O O . ASN A 1 90 ? -1.136 1.590 10.772 1.00 91.06 90 ASN A O 1
ATOM 786 N N . LYS A 1 91 ? -1.226 3.549 9.683 1.00 92.12 91 LYS A N 1
ATOM 787 C CA . LYS A 1 91 ? -2.619 3.858 10.038 1.00 92.12 91 LYS A CA 1
ATOM 788 C C . LYS A 1 91 ? -3.596 2.871 9.386 1.00 92.12 91 LYS A C 1
ATOM 790 O O . LYS A 1 91 ? -3.362 2.437 8.261 1.00 92.12 91 LYS A O 1
ATOM 795 N N . TYR A 1 92 ? -4.712 2.585 10.058 1.00 94.56 92 TYR A N 1
ATOM 796 C CA . TYR A 1 92 ? -5.868 1.871 9.494 1.00 94.56 92 TYR A CA 1
ATOM 797 C C . TYR A 1 92 ? -5.564 0.469 8.924 1.00 94.56 92 TYR A C 1
ATOM 799 O O . TYR A 1 92 ? -6.084 0.099 7.868 1.00 94.56 92 TYR A O 1
ATOM 807 N N . GLY A 1 93 ? -4.699 -0.303 9.590 1.00 91.06 93 GLY A N 1
ATOM 808 C CA . GLY A 1 93 ? -4.170 -1.586 9.088 1.00 91.06 93 GLY A CA 1
ATOM 809 C C . GLY A 1 93 ? -2.939 -1.452 8.169 1.00 91.06 93 GLY A C 1
ATOM 810 O O . GLY A 1 93 ? -2.289 -2.444 7.813 1.00 91.06 93 GLY A O 1
ATOM 811 N N . GLY A 1 94 ? -2.554 -0.218 7.843 1.00 93.50 94 GLY A N 1
ATOM 812 C CA . GLY A 1 94 ? -1.344 0.162 7.125 1.00 93.50 94 GLY A CA 1
ATOM 813 C C . GLY A 1 94 ? -1.444 0.114 5.599 1.00 93.50 94 GLY A C 1
ATOM 814 O O . GLY A 1 94 ? -2.455 -0.265 5.014 1.00 93.50 94 GLY A O 1
ATOM 815 N N . CYS A 1 95 ? -0.357 0.503 4.942 1.00 95.00 95 CYS A N 1
ATOM 816 C CA . CYS A 1 95 ? -0.190 0.425 3.498 1.00 95.00 95 CYS A CA 1
ATOM 817 C C .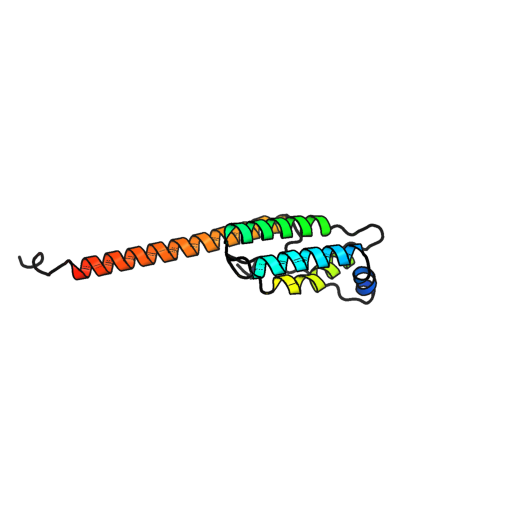 CYS A 1 95 ? 1.185 -0.177 3.173 1.00 95.00 95 CYS A C 1
ATOM 819 O O . CYS A 1 95 ? 2.180 0.550 3.143 1.00 95.00 95 CYS A O 1
ATOM 821 N N . PRO A 1 96 ? 1.290 -1.507 3.009 1.00 92.69 96 PRO A N 1
ATOM 822 C CA . PRO A 1 96 ? 2.531 -2.163 2.623 1.00 92.69 96 PRO A CA 1
ATOM 823 C C . PRO A 1 96 ? 2.811 -2.001 1.122 1.00 92.69 96 PRO A C 1
ATOM 825 O O . PRO A 1 96 ? 1.902 -1.880 0.304 1.00 92.69 96 PRO A O 1
ATOM 828 N N . MET A 1 97 ? 4.089 -2.067 0.745 1.00 93.00 97 MET A N 1
ATOM 829 C CA . MET A 1 97 ? 4.488 -2.099 -0.662 1.00 93.00 97 MET A CA 1
ATOM 830 C C . MET A 1 97 ? 4.111 -3.452 -1.287 1.00 93.00 97 MET A C 1
ATOM 832 O O . MET A 1 97 ? 4.630 -4.495 -0.886 1.00 93.00 97 MET A O 1
ATOM 836 N N . ILE A 1 98 ? 3.237 -3.440 -2.294 1.00 92.75 98 ILE A N 1
ATOM 837 C CA . ILE A 1 98 ? 2.761 -4.643 -2.988 1.00 92.75 98 ILE A CA 1
ATOM 838 C C . ILE A 1 98 ? 3.191 -4.589 -4.451 1.00 92.75 98 ILE A C 1
ATOM 840 O O . ILE A 1 98 ? 2.881 -3.644 -5.168 1.00 92.75 98 ILE A O 1
ATOM 844 N N . LEU A 1 99 ? 3.911 -5.619 -4.885 1.00 90.38 99 LEU A N 1
ATOM 845 C CA . LEU A 1 99 ? 4.384 -5.789 -6.259 1.00 90.38 99 LEU A CA 1
ATOM 846 C C . LEU A 1 99 ? 3.706 -6.976 -6.952 1.00 90.38 99 LEU A C 1
ATOM 848 O O . LEU A 1 99 ? 3.778 -7.097 -8.170 1.00 90.38 99 LEU A O 1
ATOM 852 N N . GLU A 1 100 ? 3.032 -7.854 -6.205 1.00 90.50 100 GLU A N 1
ATOM 853 C CA . GLU A 1 100 ? 2.389 -9.047 -6.758 1.00 90.50 100 GLU A CA 1
ATOM 854 C C . GLU A 1 100 ? 0.900 -9.059 -6.475 1.00 90.50 100 GLU A C 1
ATOM 856 O O . GLU A 1 100 ? 0.462 -8.768 -5.363 1.00 90.50 100 GLU A O 1
ATOM 861 N N . LYS A 1 101 ? 0.125 -9.469 -7.481 1.00 88.25 101 LYS A N 1
ATOM 862 C CA . LYS A 1 101 ? -1.330 -9.566 -7.369 1.00 88.25 101 LYS A CA 1
ATOM 863 C C . LYS A 1 101 ? -1.759 -10.509 -6.241 1.00 88.25 101 LYS A C 1
ATOM 865 O O . LYS A 1 101 ? -2.708 -10.189 -5.542 1.00 88.25 101 LYS A O 1
ATOM 870 N N . ALA A 1 102 ? -1.025 -11.603 -6.023 1.00 86.50 102 ALA A N 1
ATOM 871 C CA . ALA A 1 102 ? -1.289 -12.556 -4.942 1.00 86.50 102 ALA A CA 1
ATOM 872 C C . ALA A 1 102 ? -1.192 -11.927 -3.538 1.00 86.50 102 ALA A C 1
ATOM 874 O O . ALA A 1 102 ? -1.843 -12.384 -2.607 1.00 86.50 102 ALA A O 1
ATOM 875 N N . HIS A 1 103 ? -0.422 -10.847 -3.373 1.00 88.38 103 HIS A N 1
ATOM 876 C CA . HIS A 1 103 ? -0.292 -10.155 -2.089 1.00 88.38 103 HIS A CA 1
ATOM 877 C C . HIS A 1 103 ? -1.385 -9.101 -1.859 1.00 88.38 103 HIS A C 1
ATOM 879 O O . HIS A 1 103 ? -1.426 -8.504 -0.785 1.00 88.38 103 HIS A O 1
ATOM 885 N N . LYS A 1 104 ? -2.285 -8.872 -2.828 1.00 89.38 104 LYS A N 1
ATOM 886 C CA . LYS A 1 104 ? -3.445 -7.994 -2.623 1.00 89.38 104 LYS A CA 1
ATOM 887 C C . LYS A 1 104 ? -4.438 -8.584 -1.631 1.00 89.38 104 LYS A C 1
ATOM 889 O O . LYS A 1 104 ? -4.948 -7.849 -0.799 1.00 89.38 104 LYS A O 1
ATOM 894 N N . ASP A 1 105 ? -4.654 -9.892 -1.670 1.00 89.88 105 ASP A N 1
ATOM 895 C CA . ASP A 1 105 ? -5.592 -10.545 -0.750 1.00 89.88 105 ASP A CA 1
ATOM 896 C C . ASP A 1 105 ? -5.108 -10.405 0.702 1.00 89.88 105 ASP A C 1
ATOM 898 O O . ASP A 1 105 ? -5.894 -10.198 1.619 1.00 89.88 105 ASP A O 1
ATOM 902 N N . ILE A 1 106 ? -3.786 -10.387 0.904 1.00 89.56 106 ILE A N 1
ATOM 903 C CA . ILE A 1 106 ? -3.169 -10.120 2.209 1.00 89.56 106 ILE A CA 1
ATOM 904 C C . ILE A 1 106 ? -3.461 -8.687 2.683 1.00 89.56 106 ILE A C 1
ATOM 906 O O . ILE A 1 106 ? -3.640 -8.472 3.881 1.00 89.56 106 ILE A O 1
ATOM 910 N N . LEU A 1 107 ? -3.524 -7.705 1.776 1.00 92.38 107 LEU A N 1
ATOM 911 C CA . LEU A 1 107 ? -3.893 -6.329 2.124 1.00 92.38 107 LEU A CA 1
ATOM 912 C C . LEU A 1 107 ? -5.328 -6.250 2.644 1.00 92.38 107 LEU A C 1
ATOM 914 O O . LEU A 1 107 ? -5.558 -5.652 3.693 1.00 92.38 107 LEU A O 1
ATOM 918 N N . GLU A 1 108 ? -6.269 -6.873 1.935 1.00 94.31 108 GLU A N 1
ATOM 919 C CA . GLU A 1 108 ? -7.677 -6.868 2.337 1.00 94.31 108 GLU A CA 1
ATOM 920 C C . GLU A 1 108 ? -7.875 -7.596 3.670 1.00 94.31 108 GLU A C 1
ATOM 922 O O . GLU A 1 108 ? -8.515 -7.053 4.566 1.00 94.31 108 GLU A O 1
ATOM 927 N N . LEU A 1 109 ? -7.217 -8.744 3.871 1.00 92.94 109 LEU A N 1
ATOM 928 C CA . LEU A 1 109 ? -7.253 -9.462 5.150 1.00 92.94 109 LEU A CA 1
ATOM 929 C C . LEU A 1 109 ? -6.745 -8.609 6.324 1.00 92.94 109 LEU A C 1
ATOM 931 O O . LEU A 1 109 ? -7.293 -8.685 7.423 1.00 92.94 109 LEU A O 1
ATOM 935 N N . LYS A 1 110 ? -5.723 -7.765 6.114 1.00 91.12 110 LYS A N 1
ATOM 936 C CA . LYS A 1 110 ? -5.264 -6.821 7.150 1.00 91.12 110 LYS A CA 1
ATOM 937 C C . LYS A 1 110 ? -6.312 -5.755 7.467 1.00 91.12 110 LYS A C 1
ATOM 939 O O . LYS A 1 110 ? -6.451 -5.369 8.624 1.00 91.12 110 LYS A O 1
ATOM 944 N N . TYR A 1 111 ? -7.033 -5.261 6.464 1.00 95.06 111 TYR A N 1
ATOM 945 C CA . TYR A 1 111 ? -8.106 -4.290 6.681 1.00 95.06 111 TYR A CA 1
ATOM 946 C C . TYR A 1 111 ? -9.298 -4.905 7.409 1.00 95.06 111 TYR A C 1
ATOM 948 O O . TYR A 1 111 ? -9.827 -4.288 8.336 1.00 95.06 111 TYR A O 1
ATOM 956 N N . GLU A 1 112 ? -9.670 -6.131 7.051 1.00 95.62 112 GLU A N 1
ATOM 957 C CA . GLU A 1 112 ? -10.713 -6.886 7.741 1.00 95.62 112 GLU A CA 1
ATOM 958 C C . GLU A 1 112 ? -10.354 -7.166 9.205 1.00 95.62 112 GLU A C 1
ATOM 960 O O . GLU A 1 112 ? -11.205 -7.018 10.086 1.00 95.62 112 GLU A O 1
ATOM 965 N N . GLU A 1 113 ? -9.100 -7.535 9.481 1.00 94.06 113 GLU A N 1
ATOM 966 C CA . GLU A 1 113 ? -8.621 -7.755 10.846 1.00 94.06 113 GLU A CA 1
ATOM 967 C C . GLU A 1 113 ? -8.651 -6.475 11.682 1.00 94.06 113 GLU A C 1
ATOM 969 O O . GLU A 1 113 ? -9.174 -6.494 12.797 1.00 94.06 113 GLU A O 1
ATOM 974 N N . GLU A 1 114 ? -8.157 -5.361 11.141 1.00 94.44 114 GLU A N 1
ATOM 975 C CA . GLU A 1 114 ? -8.212 -4.060 11.813 1.00 94.44 114 GLU A CA 1
ATOM 976 C C . GLU A 1 114 ? -9.664 -3.693 12.167 1.00 94.44 114 GLU A C 1
ATOM 978 O O . GLU A 1 114 ? -9.972 -3.352 13.311 1.00 94.44 114 GLU A O 1
ATOM 983 N N . ASP A 1 115 ? -10.590 -3.844 11.215 1.00 96.31 115 ASP A N 1
ATOM 984 C CA . ASP A 1 115 ? -12.009 -3.539 11.428 1.00 96.31 115 ASP A CA 1
ATOM 985 C C . ASP A 1 115 ? -12.656 -4.473 12.453 1.00 96.31 115 ASP A C 1
ATOM 987 O O . ASP A 1 115 ? -13.491 -4.054 13.262 1.00 96.31 115 ASP A O 1
ATOM 991 N N . PHE A 1 116 ? -12.280 -5.750 12.444 1.00 96.44 116 PHE A N 1
ATOM 992 C CA . PHE A 1 116 ? -12.723 -6.704 13.450 1.00 96.44 116 PHE A CA 1
ATOM 993 C C . PHE A 1 116 ? -12.229 -6.316 14.848 1.00 96.44 116 PHE A C 1
ATOM 995 O O . PHE A 1 116 ? -13.020 -6.315 15.795 1.00 96.44 116 PHE A O 1
ATOM 1002 N N . CYS A 1 117 ? -10.957 -5.942 14.983 1.00 93.94 117 CYS A N 1
ATOM 1003 C CA . CYS A 1 117 ? -10.367 -5.497 16.241 1.00 93.94 117 CYS A CA 1
ATOM 1004 C C . CYS A 1 117 ? -11.028 -4.211 16.767 1.00 93.94 117 CYS A C 1
ATOM 1006 O O . CYS A 1 117 ? -11.373 -4.145 17.952 1.00 93.94 117 CYS A O 1
ATOM 1008 N N . GLU A 1 118 ? -11.288 -3.230 15.895 1.00 94.00 118 GLU A N 1
ATOM 1009 C CA . GLU A 1 118 ? -12.036 -2.011 16.234 1.00 94.00 118 GLU A CA 1
ATOM 1010 C C . GLU A 1 118 ? -13.438 -2.337 16.773 1.00 94.00 118 GLU A C 1
ATOM 1012 O O . GLU A 1 118 ? -13.831 -1.830 17.829 1.00 94.00 118 GLU A O 1
ATOM 1017 N N . ARG A 1 119 ? -14.192 -3.199 16.073 1.00 96.69 119 ARG A N 1
ATOM 1018 C CA . ARG A 1 119 ? -15.541 -3.622 16.493 1.00 96.69 119 ARG A CA 1
ATOM 1019 C C . ARG A 1 119 ? -15.512 -4.349 17.832 1.00 96.69 119 ARG A C 1
ATOM 1021 O O . ARG A 1 119 ? -16.202 -3.942 18.762 1.00 96.69 119 ARG A O 1
ATOM 1028 N N . ARG A 1 120 ? -14.640 -5.351 17.973 1.00 96.06 120 ARG A N 1
ATOM 1029 C CA . ARG A 1 120 ? -14.484 -6.125 19.211 1.00 96.06 120 ARG A CA 1
ATOM 1030 C C . ARG A 1 120 ? -14.197 -5.226 20.413 1.00 96.06 120 ARG A C 1
ATOM 1032 O O . ARG A 1 120 ? -14.737 -5.457 21.493 1.00 96.06 1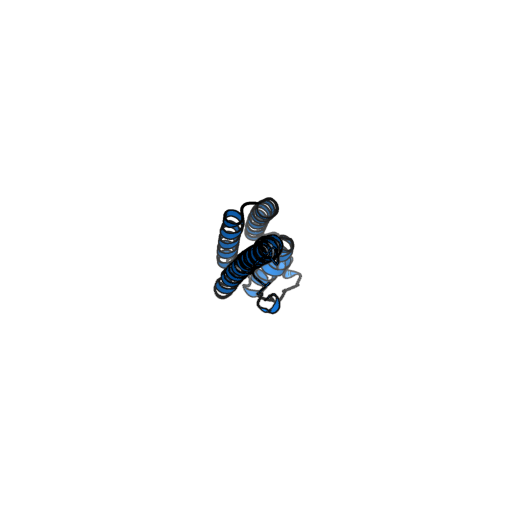20 ARG A O 1
ATOM 1039 N N . SER A 1 121 ? -13.340 -4.220 20.248 1.00 95.56 121 SER A N 1
ATOM 1040 C CA . SER A 1 121 ? -13.019 -3.271 21.318 1.00 95.56 121 SER A CA 1
ATOM 1041 C C . SER A 1 121 ? -14.255 -2.481 21.769 1.00 95.56 121 SER A C 1
ATOM 1043 O O . SER A 1 121 ? -14.539 -2.409 22.968 1.00 95.56 121 SER A O 1
ATOM 1045 N N . LYS A 1 122 ? -15.039 -1.966 20.810 1.00 95.88 122 LYS A N 1
ATOM 1046 C CA . LYS A 1 122 ? -16.297 -1.247 21.075 1.00 95.88 122 LYS A CA 1
ATOM 1047 C C . LYS A 1 122 ? -17.320 -2.135 21.784 1.00 95.88 122 LYS A C 1
ATOM 1049 O O . LYS A 1 122 ? -17.880 -1.720 22.797 1.00 95.88 122 LYS A O 1
ATOM 1054 N N . ASP A 1 123 ? -17.500 -3.367 21.317 1.00 96.00 123 ASP A N 1
ATOM 1055 C CA . ASP A 1 123 ? -18.443 -4.320 21.912 1.00 96.00 123 ASP A CA 1
ATOM 1056 C C . ASP A 1 123 ? -18.059 -4.655 23.360 1.00 96.00 123 ASP A C 1
ATOM 1058 O O . ASP A 1 123 ? -18.892 -4.618 24.268 1.00 96.00 123 ASP A O 1
ATOM 1062 N N . LEU A 1 124 ? -16.771 -4.909 23.620 1.00 95.94 124 LEU A N 1
ATOM 1063 C CA . LEU A 1 124 ? -16.274 -5.160 24.975 1.00 95.94 124 LEU A CA 1
ATOM 1064 C C . LEU A 1 124 ? -16.452 -3.947 25.896 1.00 95.94 124 LEU A C 1
ATOM 1066 O O . LEU A 1 124 ? -16.750 -4.119 27.082 1.00 95.94 124 LEU A O 1
ATOM 1070 N N . GLN A 1 125 ? -16.277 -2.730 25.380 1.00 95.38 125 GLN A N 1
ATOM 1071 C CA . GLN A 1 125 ? -16.521 -1.507 26.140 1.00 95.38 125 GLN A CA 1
ATOM 1072 C C . GLN A 1 125 ? -18.007 -1.352 26.486 1.00 95.38 125 GLN A C 1
ATOM 1074 O O . GLN A 1 125 ? -18.326 -1.083 27.647 1.00 95.38 125 GLN A O 1
ATOM 1079 N N . ALA A 1 126 ? -18.905 -1.593 25.529 1.00 93.69 126 ALA A N 1
ATOM 1080 C CA . ALA A 1 126 ? -20.349 -1.564 25.752 1.00 93.69 126 ALA A CA 1
ATOM 1081 C C . ALA A 1 126 ? -20.775 -2.597 26.809 1.00 93.69 126 ALA A C 1
ATOM 1083 O O . ALA A 1 126 ? -21.481 -2.265 27.761 1.00 93.69 126 ALA A O 1
ATOM 1084 N N . ILE A 1 127 ? -20.258 -3.828 26.727 1.00 93.12 127 ILE A N 1
ATOM 1085 C CA . ILE A 1 127 ? -20.509 -4.879 27.725 1.00 93.12 127 ILE A CA 1
ATOM 1086 C C . ILE A 1 127 ? -20.034 -4.449 29.121 1.00 93.12 127 ILE A C 1
ATOM 1088 O O . ILE A 1 127 ? -20.747 -4.652 30.107 1.00 93.12 127 ILE A O 1
ATOM 1092 N N . LYS A 1 128 ? -18.842 -3.847 29.238 1.00 92.62 128 LYS A N 1
ATOM 1093 C CA . LYS A 1 128 ? -18.327 -3.344 30.526 1.00 92.62 128 LYS A CA 1
ATOM 1094 C C . LYS A 1 128 ? -19.219 -2.248 31.109 1.00 92.62 128 LYS A C 1
ATOM 1096 O O . LYS A 1 128 ? -19.494 -2.275 32.308 1.00 92.62 128 LYS A O 1
ATOM 1101 N N . GLN A 1 129 ? -19.686 -1.316 30.278 1.00 89.88 129 GLN A N 1
ATOM 1102 C CA . GLN A 1 129 ? -20.605 -0.255 30.699 1.00 89.88 129 GLN A CA 1
ATOM 1103 C C . GLN A 1 129 ? -21.937 -0.832 31.187 1.00 89.88 129 GLN A C 1
ATOM 1105 O O . GLN A 1 129 ? -22.395 -0.461 32.266 1.00 89.88 129 GLN A O 1
ATOM 1110 N N . LEU A 1 130 ? -22.510 -1.798 30.463 1.00 88.56 130 LEU A N 1
ATOM 1111 C CA . LEU A 1 130 ? -23.738 -2.486 30.872 1.00 88.56 130 LEU A CA 1
ATOM 1112 C C . LEU A 1 130 ? -23.570 -3.203 32.219 1.00 88.56 130 LEU A C 1
ATOM 1114 O O . LEU A 1 130 ? -24.397 -3.024 33.111 1.00 88.56 130 LEU A O 1
ATOM 1118 N N . LYS A 1 131 ? -22.472 -3.947 32.414 1.00 82.56 131 LYS A N 1
ATOM 1119 C CA . LYS A 1 131 ? -22.173 -4.609 33.699 1.00 82.56 131 LYS A CA 1
ATOM 1120 C C . LYS A 1 131 ? -22.008 -3.612 34.849 1.00 82.56 131 LYS A C 1
ATOM 1122 O O . LYS A 1 131 ? -22.523 -3.848 35.938 1.00 82.56 131 LYS A O 1
ATOM 1127 N N . SER A 1 132 ? -21.310 -2.498 34.622 1.00 76.06 132 SER A N 1
ATOM 1128 C CA . SER A 1 132 ? -21.122 -1.459 35.642 1.00 76.06 132 SER A CA 1
ATOM 1129 C C . SER A 1 132 ? -22.435 -0.763 36.008 1.00 76.06 132 SER A C 1
ATOM 1131 O O . SER A 1 132 ? -22.691 -0.539 37.189 1.00 76.06 132 SER A O 1
ATOM 1133 N N . ASN A 1 133 ? -23.281 -0.463 35.021 1.00 70.44 133 ASN A N 1
ATOM 1134 C CA . ASN A 1 133 ? -24.587 0.150 35.249 1.00 70.44 133 ASN A CA 1
ATOM 1135 C C . ASN A 1 133 ? -25.543 -0.806 35.971 1.00 70.44 133 ASN A C 1
ATOM 1137 O O . ASN A 1 133 ? -26.248 -0.376 36.879 1.00 70.44 133 ASN A O 1
ATOM 1141 N N . HIS A 1 134 ? -25.516 -2.102 35.645 1.00 64.31 134 HIS A N 1
ATOM 1142 C CA . HIS A 1 134 ? -26.274 -3.125 36.370 1.00 64.31 134 HIS A CA 1
ATOM 1143 C C . HIS A 1 134 ? -25.840 -3.214 37.843 1.00 64.31 134 HIS A C 1
ATOM 1145 O O . HIS A 1 134 ? -26.677 -3.225 38.735 1.00 64.31 134 HIS A O 1
ATOM 1151 N N . LEU A 1 135 ? -24.533 -3.194 38.134 1.00 60.00 135 LEU A N 1
ATOM 1152 C CA . LEU A 1 135 ? -24.027 -3.190 39.517 1.00 60.00 135 LEU A CA 1
ATOM 1153 C C . LEU A 1 135 ? -24.412 -1.926 40.303 1.00 60.00 135 LEU A C 1
ATOM 1155 O O . LEU A 1 135 ? -24.577 -2.001 41.514 1.00 60.00 135 LEU A O 1
ATOM 1159 N N . ARG A 1 136 ? -24.557 -0.774 39.634 1.00 58.16 136 ARG A N 1
ATOM 1160 C CA . ARG A 1 136 ? -25.001 0.484 40.263 1.00 58.16 136 ARG A CA 1
ATOM 1161 C C . ARG A 1 136 ? -26.512 0.569 40.482 1.00 58.16 136 ARG A C 1
ATOM 1163 O O . ARG A 1 136 ? -26.942 1.356 41.311 1.00 58.16 136 ARG A O 1
ATOM 1170 N N . THR A 1 137 ? -27.302 -0.175 39.711 1.00 58.16 137 THR A N 1
ATOM 1171 C CA . THR A 1 137 ? -28.777 -0.125 39.744 1.00 58.16 137 THR A CA 1
ATOM 1172 C C . THR A 1 137 ? -29.395 -1.292 40.509 1.00 58.16 137 THR A C 1
ATOM 1174 O O . THR A 1 137 ? -30.543 -1.206 40.944 1.00 58.16 137 THR A O 1
ATOM 1177 N N . CYS A 1 138 ? -28.634 -2.360 40.749 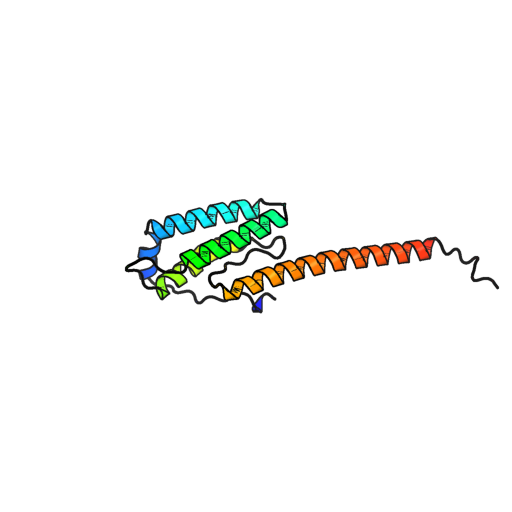1.00 56.03 138 CYS A N 1
ATOM 1178 C CA . CYS A 1 138 ? -28.977 -3.371 41.737 1.00 56.03 138 CYS A CA 1
ATOM 1179 C C . CYS A 1 138 ? -28.665 -2.863 43.149 1.00 56.03 138 CYS A C 1
ATOM 1181 O O . CYS A 1 138 ? -27.697 -3.294 43.773 1.00 56.03 138 CYS A O 1
ATOM 1183 N N . ASP A 1 139 ? -29.521 -1.987 43.678 1.00 57.50 139 ASP A N 1
ATOM 1184 C CA . ASP A 1 139 ? -29.686 -1.913 45.126 1.00 57.50 139 ASP A CA 1
ATOM 1185 C C . ASP A 1 139 ? -30.089 -3.310 45.616 1.00 57.50 139 ASP A C 1
ATOM 1187 O O . ASP A 1 139 ? -30.958 -3.964 45.037 1.00 57.50 139 ASP A O 1
ATOM 1191 N N . GLY A 1 140 ? -29.441 -3.804 46.671 1.00 57.22 140 GLY A N 1
ATOM 1192 C CA . GLY A 1 140 ? -29.675 -5.132 47.256 1.00 57.22 140 GLY A CA 1
ATOM 1193 C C . GLY A 1 140 ? -31.069 -5.331 47.873 1.00 57.22 140 GLY A C 1
ATOM 1194 O O . GLY A 1 140 ? -31.238 -6.179 48.746 1.00 57.22 140 GLY A O 1
ATOM 1195 N N . THR A 1 141 ? -32.068 -4.556 47.453 1.00 55.72 141 THR A N 1
ATOM 1196 C CA . THR A 1 141 ? -33.469 -4.647 47.871 1.00 55.72 141 THR A CA 1
ATOM 1197 C C . THR A 1 141 ? -34.150 -5.908 47.340 1.00 55.72 141 THR A C 1
ATOM 1199 O O . THR A 1 141 ? -35.063 -6.405 47.989 1.00 55.72 141 THR A O 1
ATOM 1202 N N . TYR A 1 142 ? -33.672 -6.491 46.235 1.00 54.56 142 TYR A N 1
ATOM 1203 C CA . TYR A 1 142 ? -34.253 -7.710 45.645 1.00 54.56 142 TYR A CA 1
ATOM 1204 C C . TYR A 1 142 ? -33.700 -9.026 46.225 1.00 54.56 142 TYR A C 1
ATOM 1206 O O . TYR A 1 142 ? -34.263 -10.086 45.968 1.00 54.56 142 TYR A O 1
ATOM 1214 N N . LEU A 1 143 ? -32.595 -8.978 46.983 1.00 54.31 143 LEU A N 1
ATOM 1215 C CA . LEU A 1 143 ? -31.936 -10.161 47.564 1.00 54.31 143 LEU A CA 1
ATOM 1216 C C . LEU A 1 143 ? -32.252 -10.371 49.054 1.00 54.31 143 LEU A C 1
ATOM 1218 O O . LEU A 1 143 ? -31.737 -11.305 49.662 1.00 54.31 143 LEU A O 1
ATOM 1222 N N . LYS A 1 144 ? -33.106 -9.531 49.649 1.00 46.38 144 LYS A N 1
ATOM 1223 C CA . LYS A 1 144 ? -33.656 -9.764 50.988 1.00 46.38 144 LYS A CA 1
ATOM 1224 C C . LYS A 1 144 ? -34.975 -10.520 50.854 1.00 46.38 144 LYS A C 1
ATOM 1226 O O . LYS A 1 144 ? -36.017 -9.903 50.646 1.00 46.38 144 LYS A O 1
ATOM 1231 N N . LYS A 1 145 ? -34.920 -11.844 50.957 1.00 42.78 145 LYS A N 1
ATOM 1232 C CA . LYS A 1 145 ? -36.090 -12.676 51.237 1.00 42.78 145 LYS A CA 1
ATOM 1233 C C . LYS A 1 145 ? -35.809 -13.533 52.456 1.00 42.78 145 LYS A C 1
ATOM 1235 O O . LYS A 1 145 ? -34.670 -14.040 52.537 1.00 42.78 145 LYS A O 1
#

Solvent-accessible surface area (backbone atoms only — not comparable to full-atom values): 8442 Å² total; per-residue (Å²): 116,76,91,73,54,86,84,76,77,70,56,85,56,82,74,46,58,67,50,60,72,32,70,68,46,46,51,54,52,50,52,49,53,53,51,42,57,48,50,67,70,52,82,51,64,66,61,40,51,52,54,40,51,51,52,29,53,51,35,36,64,63,43,61,48,59,90,98,51,56,49,69,53,44,41,9,39,50,53,64,68,50,52,68,67,36,74,77,38,62,67,82,58,38,38,77,88,39,60,48,76,81,55,48,61,57,52,52,52,37,40,53,49,44,53,49,51,55,49,53,52,51,52,54,50,52,52,51,51,52,53,54,50,49,64,72,67,56,62,73,74,84,76,70,124

Foldseek 3Di:
DVVLADDDDADDDPVLVVVCVDPLVVVLLVVLLVLLVVLLPDPDLVVNLVSLLVNQVVLLVQLADDPPDDSVSSNNSCCVPSQVSQPPQPPQLGRGRHNDPVCVVVSVVSNVVSVVVVVVVVVVVVVVVVVVVVVVPPPVPVVDD

Organism: Plasmodium malariae (NCBI:txid5858)

pLDDT: mean 85.49, std 14.68, range [42.78, 97.81]

Secondary structure (DSSP, 8-state):
-GGGS--PPP--STHHHHHHTSHHHHHHHHHHHHHHHHHHH---HHHHHHHHHHHHHHHHHHTSPPTTS-HHHHHHHHHHHHHHHHTT--GGG------SGGGHHHHHHHHHHHHHHHHHHHHHHHHHHHHHHHHHH--GGGS--

Sequence (145 aa):
MEKCLPEYSRVLGISSFMYLSSSYFKNVKQHITKITNYLNKEHDKEKFRNECRELANYLIEKKKAPQYYSQRIWEGTLIYWLQYYYKNLNKYGGCPMILEKAHKDILELKYEEEDFCERRSKDLQAIKQLKSNHLRTCDGTYLKK

Mean predicted aligned error: 8.09 Å

Radius of gyration: 23.25 Å; Cα contacts (8 Å, |Δi|>4): 100; chains: 1; bounding box: 62×26×74 Å